Protein AF-A0A0F2C3G7-F1 (afdb_monomer_lite)

Radius of gyration: 29.21 Å; chains: 1; bounding box: 50×36×84 Å

Structure (mmCIF, N/CA/C/O backbone):
data_AF-A0A0F2C3G7-F1
#
_entry.id   AF-A0A0F2C3G7-F1
#
loop_
_atom_site.group_PDB
_atom_site.id
_atom_site.type_symbol
_atom_site.label_atom_id
_atom_site.label_alt_id
_atom_site.label_comp_id
_atom_site.label_asym_id
_atom_site.label_entity_id
_atom_site.label_seq_id
_atom_site.pdbx_PDB_ins_code
_atom_site.Cartn_x
_atom_site.Cartn_y
_atom_site.Cartn_z
_atom_site.occupancy
_atom_site.B_iso_or_equiv
_atom_site.auth_seq_id
_atom_site.auth_comp_id
_atom_site.auth_asym_id
_atom_site.auth_atom_id
_atom_site.pdbx_PDB_model_num
ATOM 1 N N . MET A 1 1 ? 4.994 13.865 -27.270 1.00 36.81 1 MET A N 1
ATOM 2 C CA . MET A 1 1 ? 4.198 12.696 -26.840 1.00 36.81 1 MET A CA 1
ATOM 3 C C . MET A 1 1 ? 4.275 12.677 -25.331 1.00 36.81 1 MET A C 1
ATOM 5 O O . MET A 1 1 ? 5.387 12.714 -24.827 1.00 36.81 1 MET A O 1
ATOM 9 N N . SER A 1 2 ? 3.140 12.763 -24.636 1.00 41.28 2 SER A N 1
ATOM 10 C CA . SER A 1 2 ? 3.091 12.701 -23.172 1.00 41.28 2 SER A CA 1
ATOM 11 C C . SER A 1 2 ? 3.726 11.391 -22.719 1.00 41.28 2 SER A C 1
ATOM 13 O O . SER A 1 2 ? 3.267 10.313 -23.096 1.00 41.28 2 SER A O 1
ATOM 15 N N . GLU A 1 3 ? 4.838 11.520 -22.014 1.00 51.31 3 GLU A N 1
ATOM 16 C CA . GLU A 1 3 ? 5.702 10.434 -21.590 1.00 51.31 3 GLU A CA 1
ATOM 17 C C . GLU A 1 3 ? 4.932 9.564 -20.589 1.00 51.31 3 GLU A C 1
ATOM 19 O O . GLU A 1 3 ? 4.596 10.014 -19.499 1.00 51.31 3 GLU A O 1
ATOM 24 N N . TRP A 1 4 ? 4.614 8.324 -20.965 1.00 52.38 4 TRP A N 1
ATOM 25 C CA . TRP A 1 4 ? 4.079 7.304 -20.054 1.00 52.38 4 TRP A CA 1
ATOM 26 C C . TRP A 1 4 ? 5.196 6.772 -19.142 1.00 52.38 4 TRP A C 1
ATOM 28 O O . TRP A 1 4 ? 5.370 5.567 -18.998 1.00 52.38 4 TRP A O 1
ATOM 38 N N . ARG A 1 5 ? 6.007 7.667 -18.569 1.00 68.38 5 ARG A N 1
ATOM 39 C CA . ARG A 1 5 ? 7.064 7.282 -17.638 1.00 68.38 5 ARG A CA 1
ATOM 40 C C . ARG A 1 5 ? 6.479 7.162 -16.246 1.00 68.38 5 ARG A C 1
ATOM 42 O O . ARG A 1 5 ? 5.906 8.113 -15.719 1.00 68.38 5 ARG A O 1
ATOM 49 N N . VAL A 1 6 ? 6.651 5.988 -15.656 1.00 76.00 6 VAL A N 1
ATOM 50 C CA . VAL A 1 6 ? 6.479 5.816 -14.218 1.00 76.00 6 VAL A CA 1
ATOM 51 C C . VAL A 1 6 ? 7.685 6.452 -13.532 1.00 76.00 6 VAL A C 1
ATOM 53 O O . VAL A 1 6 ? 8.821 6.136 -13.873 1.00 76.00 6 VAL A O 1
ATOM 56 N N . ASP A 1 7 ? 7.428 7.361 -12.594 1.00 83.81 7 ASP A N 1
ATOM 57 C CA . ASP A 1 7 ? 8.439 7.940 -11.709 1.00 83.81 7 ASP A CA 1
ATOM 58 C C . ASP A 1 7 ? 8.540 7.079 -10.433 1.00 83.81 7 ASP A C 1
ATOM 60 O O . ASP A 1 7 ? 7.659 7.170 -9.570 1.00 83.81 7 ASP A O 1
ATOM 64 N N . PRO A 1 8 ? 9.556 6.201 -10.309 1.00 80.69 8 PRO A N 1
ATOM 65 C CA . PRO A 1 8 ? 9.688 5.317 -9.154 1.00 80.69 8 PRO A CA 1
ATOM 66 C C . PRO A 1 8 ? 9.891 6.077 -7.844 1.00 80.69 8 PRO A C 1
ATOM 68 O O . PRO A 1 8 ? 9.363 5.644 -6.819 1.00 80.69 8 PRO A O 1
ATOM 71 N N . ASP A 1 9 ? 10.600 7.206 -7.872 1.00 80.50 9 ASP A N 1
ATOM 72 C CA . ASP A 1 9 ? 10.868 8.006 -6.677 1.00 80.50 9 ASP A CA 1
ATOM 73 C C . ASP A 1 9 ? 9.584 8.705 -6.213 1.00 80.50 9 ASP A C 1
ATOM 75 O O . ASP A 1 9 ? 9.260 8.703 -5.022 1.00 80.50 9 ASP A O 1
ATOM 79 N N . GLY A 1 10 ? 8.790 9.213 -7.160 1.00 81.44 10 GLY A N 1
ATOM 80 C CA . GLY A 1 10 ? 7.452 9.740 -6.895 1.00 81.44 10 GLY A CA 1
ATOM 81 C C . GLY A 1 10 ? 6.506 8.692 -6.297 1.00 81.44 10 GLY A C 1
ATOM 82 O O . GLY A 1 10 ? 5.818 8.971 -5.313 1.00 81.44 10 GLY A O 1
ATOM 83 N N . VAL A 1 11 ? 6.501 7.464 -6.834 1.00 85.19 11 VAL A N 1
ATOM 84 C CA . VAL A 1 11 ? 5.707 6.351 -6.279 1.00 85.19 11 VAL A CA 1
ATOM 85 C C . VAL A 1 11 ? 6.177 5.994 -4.868 1.00 85.19 11 VAL A C 1
ATOM 87 O O . VAL A 1 11 ? 5.343 5.857 -3.975 1.00 85.19 11 VAL A O 1
ATOM 90 N N . ALA A 1 12 ? 7.488 5.885 -4.639 1.00 83.44 12 ALA A N 1
ATOM 91 C CA . ALA A 1 12 ? 8.039 5.595 -3.318 1.00 83.44 12 ALA A CA 1
ATOM 92 C C . ALA A 1 12 ? 7.664 6.675 -2.290 1.00 83.44 12 ALA A C 1
ATOM 94 O O . ALA A 1 12 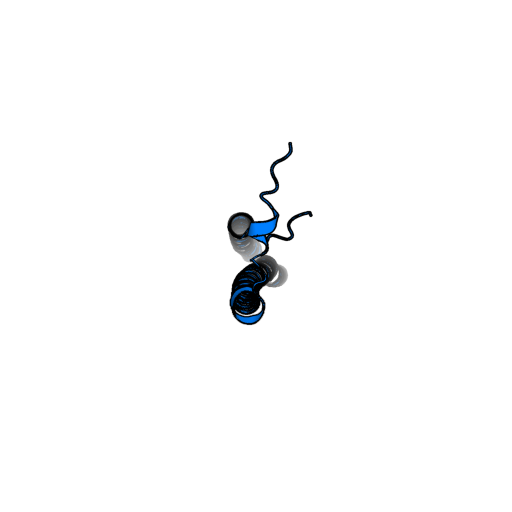? 7.267 6.341 -1.175 1.00 83.44 12 ALA A O 1
ATOM 95 N N . GLY A 1 13 ? 7.710 7.954 -2.675 1.00 82.19 13 GLY A N 1
ATOM 96 C CA . GLY A 1 13 ? 7.291 9.065 -1.819 1.00 82.19 13 GLY A CA 1
ATOM 97 C C . GLY A 1 13 ? 5.807 9.011 -1.442 1.00 82.19 13 GLY A C 1
ATOM 98 O O . GLY A 1 13 ? 5.457 9.232 -0.284 1.00 82.19 13 GLY A O 1
ATOM 99 N N . VAL A 1 14 ? 4.929 8.662 -2.389 1.00 84.06 14 VAL A N 1
ATOM 100 C CA . VAL A 1 14 ? 3.496 8.472 -2.106 1.00 84.06 14 VAL A CA 1
ATOM 101 C C . VAL A 1 14 ? 3.265 7.284 -1.170 1.00 84.06 14 VAL A C 1
ATOM 103 O O . VAL A 1 14 ? 2.477 7.404 -0.234 1.00 84.06 14 VAL A O 1
ATOM 106 N N . LEU A 1 15 ? 3.950 6.156 -1.390 1.00 87.69 15 LEU A N 1
ATOM 107 C CA . LEU A 1 15 ? 3.835 4.980 -0.520 1.00 87.69 15 LEU A CA 1
ATOM 108 C C . LEU A 1 15 ? 4.331 5.274 0.903 1.00 87.69 15 LEU A C 1
ATOM 110 O O . LEU A 1 15 ? 3.647 4.917 1.856 1.00 87.69 15 LEU A O 1
ATOM 114 N N . ALA A 1 16 ? 5.438 6.004 1.051 1.00 82.88 16 ALA A N 1
ATOM 115 C CA . ALA A 1 16 ? 5.931 6.439 2.358 1.00 82.88 16 ALA A CA 1
ATOM 116 C C . ALA A 1 16 ? 4.920 7.342 3.090 1.00 82.88 16 ALA A C 1
ATOM 118 O O . ALA A 1 16 ? 4.674 7.159 4.277 1.00 82.88 16 ALA A O 1
ATOM 119 N N . GLY A 1 17 ? 4.262 8.265 2.378 1.00 81.25 17 GLY A N 1
ATOM 120 C CA . GLY A 1 17 ? 3.202 9.088 2.971 1.00 81.25 17 GLY A CA 1
ATOM 121 C C . GLY A 1 17 ? 1.963 8.287 3.398 1.00 81.25 17 GLY A C 1
ATOM 122 O O . GLY A 1 17 ? 1.273 8.668 4.342 1.00 81.25 17 GLY A O 1
ATOM 123 N N . ILE A 1 18 ? 1.672 7.169 2.726 1.00 83.12 18 ILE A N 1
ATOM 124 C CA . ILE A 1 18 ? 0.615 6.236 3.143 1.00 83.12 18 ILE A CA 1
ATOM 125 C C . ILE A 1 18 ? 1.037 5.467 4.402 1.00 83.12 18 ILE A C 1
ATOM 127 O O . ILE A 1 18 ? 0.207 5.287 5.293 1.00 83.12 18 ILE A O 1
ATOM 131 N N . ASP A 1 19 ? 2.302 5.054 4.502 1.00 82.62 19 ASP A N 1
ATOM 132 C CA . ASP A 1 19 ? 2.836 4.409 5.708 1.00 82.62 19 ASP A CA 1
ATOM 133 C C . ASP A 1 19 ? 2.790 5.355 6.921 1.00 82.62 19 ASP A C 1
ATOM 135 O O . ASP A 1 19 ? 2.385 4.933 8.006 1.00 82.62 19 ASP A O 1
ATOM 139 N N . ASP A 1 20 ? 3.087 6.646 6.734 1.00 83.19 20 ASP A N 1
ATOM 140 C CA . ASP A 1 20 ? 2.954 7.664 7.787 1.00 83.19 20 ASP A CA 1
ATOM 141 C C . ASP A 1 20 ? 1.503 7.789 8.290 1.00 83.19 20 ASP A C 1
ATOM 143 O O . ASP A 1 20 ? 1.268 7.849 9.498 1.00 83.19 20 ASP A O 1
ATOM 147 N N . LEU A 1 21 ? 0.505 7.754 7.394 1.00 79.19 21 LEU A N 1
ATOM 148 C CA . LEU A 1 21 ? -0.917 7.694 7.782 1.00 79.19 21 LEU A CA 1
ATOM 149 C C . LEU A 1 21 ? -1.265 6.393 8.526 1.00 79.19 21 LEU A C 1
ATOM 151 O O . LEU A 1 21 ? -2.221 6.351 9.303 1.00 79.19 21 LEU A O 1
ATOM 155 N N . GLY A 1 22 ? -0.494 5.329 8.313 1.00 80.94 22 GLY A N 1
ATOM 156 C CA . GLY A 1 22 ? -0.597 4.084 9.063 1.00 80.94 22 GLY A CA 1
ATOM 157 C C . GLY A 1 22 ? -0.339 4.259 10.561 1.00 80.94 22 GLY A C 1
ATOM 158 O O . GLY A 1 22 ? -1.020 3.627 11.372 1.00 80.94 22 GLY A O 1
ATOM 159 N N . LEU A 1 23 ? 0.555 5.177 10.942 1.00 82.25 23 LEU A N 1
ATOM 160 C CA . LEU A 1 23 ? 0.831 5.497 12.348 1.00 82.25 23 LEU A CA 1
ATOM 161 C C . LEU A 1 23 ? -0.404 6.075 13.054 1.00 82.25 23 LEU A C 1
ATOM 163 O O . LEU A 1 23 ? -0.646 5.783 14.228 1.00 82.25 23 LEU A O 1
ATOM 167 N N . ASP A 1 24 ? -1.234 6.839 12.339 1.00 83.88 24 ASP A N 1
ATOM 168 C CA . ASP A 1 24 ? -2.501 7.338 12.880 1.00 83.88 24 ASP A CA 1
ATOM 169 C C . ASP A 1 24 ? -3.495 6.193 13.125 1.00 83.88 24 ASP A C 1
ATOM 171 O O . ASP A 1 24 ? -4.208 6.195 14.131 1.00 83.88 24 ASP A O 1
ATOM 175 N N . PHE A 1 25 ? -3.524 5.171 12.261 1.00 82.00 25 PHE A N 1
ATOM 176 C CA . PHE A 1 25 ? -4.350 3.979 12.483 1.00 82.00 25 PHE A CA 1
ATOM 177 C C . PHE A 1 25 ? -3.870 3.144 13.672 1.00 82.00 25 PHE A C 1
ATOM 179 O O . PHE A 1 25 ? -4.707 2.648 14.431 1.00 82.00 25 PHE A O 1
ATOM 186 N N . GLU A 1 26 ? -2.557 3.001 13.861 1.00 83.56 26 GLU A N 1
ATOM 187 C CA . GLU A 1 26 ? -1.985 2.340 15.041 1.00 83.56 26 GLU A CA 1
ATOM 188 C C . GLU A 1 26 ? -2.338 3.092 16.325 1.00 83.56 26 GLU A C 1
ATOM 190 O O . GLU A 1 26 ? -2.779 2.488 17.306 1.00 83.56 26 GLU A O 1
ATOM 195 N N . LYS A 1 27 ? -2.241 4.424 16.300 1.00 86.56 27 LYS A N 1
ATOM 196 C CA . LYS A 1 27 ? -2.670 5.270 17.413 1.00 86.56 27 LYS A CA 1
ATOM 197 C C . LYS A 1 27 ? -4.155 5.083 17.724 1.00 86.56 27 LYS A C 1
ATOM 199 O O . LYS A 1 27 ? -4.506 4.823 18.872 1.00 86.56 27 LYS A O 1
ATOM 204 N N . VAL A 1 28 ? -5.025 5.156 16.715 1.00 85.50 28 VAL A N 1
ATOM 205 C CA . VAL A 1 28 ? -6.472 4.926 16.884 1.00 85.50 28 VAL A CA 1
ATOM 206 C C . VAL A 1 28 ? -6.749 3.524 17.430 1.00 85.50 28 VAL A C 1
ATOM 208 O O . VAL A 1 28 ? -7.649 3.347 18.249 1.00 85.50 28 VAL A O 1
ATOM 211 N N . HIS A 1 29 ? -5.982 2.517 17.008 1.00 84.69 29 HIS A N 1
ATOM 212 C CA . HIS A 1 29 ? -6.097 1.165 17.545 1.00 84.69 29 HIS A CA 1
ATOM 213 C C . HIS A 1 29 ? -5.765 1.122 19.044 1.00 84.69 29 HIS A C 1
ATOM 215 O O . HIS A 1 29 ? -6.552 0.576 19.818 1.00 84.69 29 HIS A O 1
ATOM 221 N N . SER A 1 30 ? -4.676 1.772 19.462 1.00 86.06 30 SER A N 1
ATOM 222 C CA . SER A 1 30 ? -4.310 1.902 20.878 1.00 86.06 30 SER A CA 1
ATOM 223 C C . SER A 1 30 ? -5.379 2.643 21.689 1.00 86.06 30 SER A C 1
ATOM 225 O O . SER A 1 30 ? -5.742 2.203 22.776 1.00 86.06 30 SER A O 1
ATOM 227 N N . GLU A 1 31 ? -5.939 3.732 21.159 1.00 87.88 31 GLU A N 1
ATOM 228 C CA . GLU A 1 31 ? -6.999 4.496 21.835 1.00 87.88 31 GLU A CA 1
ATOM 229 C C . GLU A 1 31 ? -8.285 3.668 22.020 1.00 87.88 31 GLU A C 1
ATOM 231 O O . GLU A 1 31 ? -8.967 3.775 23.044 1.00 87.88 31 GLU A O 1
ATOM 236 N N . ILE A 1 32 ? -8.613 2.800 21.055 1.00 84.94 32 ILE A N 1
ATOM 237 C CA . ILE A 1 32 ? -9.720 1.838 21.171 1.00 84.94 32 ILE A CA 1
ATOM 238 C C . ILE A 1 32 ? -9.435 0.818 22.283 1.00 84.94 32 ILE A C 1
ATOM 240 O O . ILE A 1 32 ? -10.347 0.463 23.035 1.00 84.94 32 ILE A O 1
ATOM 244 N N . ASP A 1 33 ? -8.192 0.361 22.425 1.00 84.69 33 ASP A N 1
ATOM 245 C CA . ASP A 1 33 ? -7.796 -0.574 23.482 1.00 84.69 33 ASP A CA 1
ATOM 246 C C . ASP A 1 33 ? -7.861 0.038 24.883 1.00 84.69 33 ASP A C 1
ATOM 248 O O . ASP A 1 33 ? -8.355 -0.609 25.820 1.00 84.69 33 ASP A O 1
ATOM 252 N N . ASP A 1 34 ? -7.455 1.296 25.017 1.00 86.75 34 ASP A N 1
ATOM 253 C CA . ASP A 1 34 ? -7.576 2.052 26.263 1.00 86.75 34 ASP A CA 1
ATOM 254 C C . ASP A 1 34 ? -9.050 2.252 26.643 1.00 86.75 34 ASP A C 1
ATOM 256 O O . ASP A 1 34 ? -9.454 1.992 27.784 1.00 86.75 34 ASP A O 1
ATOM 260 N N . ALA A 1 35 ? -9.889 2.632 25.673 1.00 82.62 35 ALA A N 1
ATOM 261 C CA . ALA A 1 35 ? -11.327 2.783 25.880 1.00 82.62 35 ALA A CA 1
ATOM 262 C C . ALA A 1 35 ? -11.991 1.461 26.304 1.00 82.62 35 ALA A C 1
ATOM 264 O O . ALA A 1 35 ? -12.855 1.464 27.187 1.00 82.62 35 ALA A O 1
ATOM 265 N N . ALA A 1 36 ? -11.574 0.328 25.723 1.00 82.25 36 ALA A N 1
ATOM 266 C CA . ALA A 1 36 ? -12.089 -0.993 26.088 1.00 82.25 36 ALA A CA 1
ATOM 267 C C . ALA A 1 36 ? -11.837 -1.296 27.567 1.00 82.25 36 ALA A C 1
ATOM 269 O O . ALA A 1 36 ? -12.772 -1.667 28.284 1.00 82.25 36 ALA A O 1
ATOM 270 N N . SER A 1 37 ? -10.596 -1.078 28.007 1.00 81.94 37 SER A N 1
ATOM 271 C CA . SER A 1 37 ? -10.139 -1.333 29.375 1.00 81.94 37 SER A CA 1
ATOM 272 C C . SER A 1 37 ? -10.863 -0.439 30.387 1.00 81.94 37 SER A C 1
ATOM 274 O O . SER A 1 37 ? -11.331 -0.912 31.427 1.00 81.94 37 SER A O 1
ATOM 276 N N . ALA A 1 38 ? -11.032 0.846 30.057 1.00 83.19 38 ALA A N 1
ATOM 277 C CA . ALA A 1 38 ? -11.778 1.788 30.886 1.00 83.19 38 ALA A CA 1
ATOM 278 C C . ALA A 1 38 ? -13.249 1.369 31.052 1.00 83.19 38 ALA A C 1
ATOM 280 O O . ALA A 1 38 ? -13.748 1.313 32.179 1.00 83.19 38 ALA A O 1
ATOM 281 N N . GLY A 1 39 ? -13.935 1.023 29.958 1.00 79.69 39 GLY A N 1
ATOM 282 C CA . GLY A 1 39 ? -15.341 0.612 30.001 1.00 79.69 39 GLY A CA 1
ATOM 283 C C . GLY A 1 39 ? -15.570 -0.683 30.784 1.00 79.69 39 GLY A C 1
ATOM 284 O O . GLY A 1 39 ? -16.518 -0.771 31.565 1.00 79.69 39 GLY A O 1
ATOM 285 N N . GLU A 1 40 ? -14.677 -1.666 30.646 1.00 78.69 40 GLU A N 1
ATOM 286 C CA . GLU A 1 40 ? -14.767 -2.925 31.393 1.00 78.69 40 GLU A CA 1
ATOM 287 C C . GLU A 1 40 ? -14.624 -2.700 32.905 1.00 78.69 40 GLU A C 1
ATOM 289 O O . GLU A 1 40 ? -15.417 -3.238 33.685 1.00 78.69 40 GLU A O 1
ATOM 294 N N . SER A 1 41 ? -13.692 -1.832 33.318 1.00 77.06 41 SER A N 1
ATOM 295 C CA . SER A 1 41 ? -13.502 -1.486 34.731 1.00 77.06 41 SER A CA 1
ATOM 296 C C . SER A 1 41 ? -14.775 -0.908 35.365 1.00 77.06 41 SER A C 1
ATOM 298 O O . SER A 1 41 ? -15.201 -1.372 36.424 1.00 77.06 41 SER A O 1
ATOM 300 N N . VAL A 1 42 ? -15.451 0.017 34.676 1.00 79.19 42 VAL A N 1
ATOM 301 C CA . VAL A 1 42 ? -16.673 0.680 35.162 1.00 79.19 42 VAL A CA 1
ATOM 302 C C . VAL A 1 42 ? -17.835 -0.309 35.260 1.00 79.19 42 VAL A C 1
ATOM 304 O O . VAL A 1 42 ? -18.538 -0.353 36.268 1.00 79.19 42 VAL A O 1
ATOM 307 N N . LEU A 1 43 ? -18.015 -1.153 34.243 1.00 78.06 43 LEU A N 1
ATOM 308 C CA . LEU A 1 43 ? -19.113 -2.124 34.203 1.00 78.06 43 LEU A CA 1
ATOM 309 C C . LEU A 1 43 ? -18.949 -3.250 35.233 1.00 78.06 43 LEU A C 1
ATOM 311 O O . LEU A 1 43 ? -19.951 -3.777 35.727 1.00 78.06 43 LEU A O 1
ATOM 315 N N . SER A 1 44 ? -17.704 -3.605 35.568 1.00 68.62 44 SER A N 1
ATOM 316 C CA . SER A 1 44 ? -17.409 -4.585 36.617 1.00 68.62 44 SER A CA 1
ATOM 317 C C . SER A 1 44 ? -17.771 -4.072 38.016 1.00 68.62 44 SER A C 1
ATOM 319 O O . SER A 1 44 ? -18.309 -4.836 38.819 1.00 68.62 44 SER A O 1
ATOM 321 N N . ILE A 1 45 ? -17.564 -2.775 38.282 1.00 72.06 45 ILE A N 1
ATOM 322 C CA . ILE A 1 45 ? -17.897 -2.125 39.561 1.00 72.06 45 ILE A CA 1
ATOM 323 C C . ILE A 1 45 ? -19.411 -2.143 39.807 1.00 72.06 45 ILE A C 1
ATOM 325 O O . ILE A 1 45 ? -19.852 -2.394 40.927 1.00 72.06 45 ILE A O 1
ATOM 329 N N . ASP A 1 46 ? -20.209 -1.960 38.755 1.00 69.94 46 ASP A N 1
ATOM 330 C CA . ASP A 1 46 ? -21.674 -1.950 38.842 1.00 69.94 46 ASP A CA 1
ATOM 331 C C . ASP A 1 46 ? -22.304 -3.359 38.903 1.00 69.94 46 ASP A C 1
ATOM 333 O O . ASP A 1 46 ? -23.529 -3.490 38.988 1.00 69.94 46 ASP A O 1
ATOM 337 N N . GLY A 1 47 ? -21.500 -4.429 38.825 1.00 69.12 47 GLY A N 1
ATOM 338 C CA . GLY A 1 47 ? -21.968 -5.820 38.890 1.00 69.12 47 GLY A CA 1
ATOM 339 C C . GLY A 1 47 ? -22.819 -6.267 37.691 1.00 69.12 47 GLY A C 1
ATOM 340 O O . GLY A 1 47 ? -23.499 -7.294 37.753 1.00 69.12 47 GLY A O 1
ATOM 341 N N . ARG A 1 48 ? -22.814 -5.511 36.585 1.00 76.44 48 ARG A N 1
ATOM 342 C CA . ARG A 1 48 ? -23.672 -5.758 35.414 1.00 76.44 48 ARG A CA 1
ATOM 343 C C . ARG A 1 48 ? -22.985 -6.675 34.401 1.00 76.44 48 ARG A C 1
ATOM 345 O O . ARG A 1 48 ? -22.550 -6.236 33.337 1.00 76.44 48 ARG A O 1
ATOM 352 N N . THR A 1 49 ? -22.950 -7.971 34.695 1.00 79.69 49 THR A N 1
ATOM 353 C CA . THR A 1 49 ? -22.307 -9.005 33.858 1.00 79.69 49 THR A CA 1
ATOM 354 C C . THR A 1 49 ? -22.798 -9.025 32.408 1.00 79.69 49 THR A C 1
ATOM 356 O O . THR A 1 49 ? -21.985 -9.120 31.496 1.00 79.69 49 THR A O 1
ATOM 359 N N . ALA A 1 50 ? -24.102 -8.872 32.154 1.00 81.06 50 ALA A N 1
ATOM 360 C CA . ALA A 1 50 ? -24.636 -8.866 30.785 1.00 81.06 50 ALA A CA 1
ATOM 361 C C . ALA A 1 50 ? -24.146 -7.666 29.947 1.00 81.06 50 ALA A C 1
ATOM 363 O O . ALA A 1 50 ? -23.838 -7.816 28.766 1.00 81.06 50 ALA A O 1
ATOM 364 N N . LEU A 1 51 ? -24.037 -6.484 30.563 1.00 82.38 51 LEU A N 1
ATOM 365 C CA . LEU A 1 51 ? -23.507 -5.280 29.913 1.00 82.38 51 LEU A CA 1
ATOM 366 C C . LEU A 1 51 ? -21.997 -5.383 29.693 1.00 82.38 51 LEU A C 1
ATOM 368 O O . LEU A 1 51 ? -21.525 -5.026 28.621 1.00 82.38 51 LEU A O 1
ATOM 372 N N . SER A 1 52 ? -21.260 -5.919 30.669 1.00 82.50 52 SER A N 1
ATOM 373 C CA . SER A 1 52 ? -19.828 -6.209 30.530 1.00 82.50 52 SER A CA 1
ATOM 374 C C . SER A 1 52 ? -19.555 -7.178 29.368 1.00 82.50 52 SER A C 1
ATOM 376 O O . SER A 1 52 ? -18.691 -6.905 28.536 1.00 82.50 52 SER A O 1
ATOM 378 N N . HIS A 1 53 ? -20.351 -8.244 29.218 1.00 83.00 53 HIS A N 1
ATOM 379 C CA . HIS A 1 53 ? -20.238 -9.157 28.075 1.00 83.00 53 HIS A CA 1
ATOM 380 C C . HIS A 1 53 ? -20.558 -8.484 26.733 1.00 83.00 53 HIS A C 1
ATOM 382 O O . HIS A 1 53 ? -19.813 -8.669 25.770 1.00 83.00 53 HIS A O 1
ATOM 388 N N . ALA A 1 54 ? -21.631 -7.689 26.658 1.00 85.88 54 ALA A N 1
ATOM 389 C CA . ALA A 1 54 ? -21.974 -6.952 25.441 1.00 85.88 54 ALA A CA 1
ATOM 390 C C . ALA A 1 54 ? -20.880 -5.938 25.057 1.00 85.88 54 ALA A C 1
ATOM 392 O O . ALA A 1 54 ? -20.534 -5.823 23.882 1.00 85.88 54 ALA A O 1
ATOM 393 N N . TRP A 1 55 ? -20.296 -5.257 26.047 1.00 85.94 55 TRP A N 1
ATOM 394 C CA . TRP A 1 55 ? -19.165 -4.347 25.867 1.00 85.94 55 TRP A CA 1
ATOM 395 C C . TRP A 1 55 ? -17.927 -5.069 25.331 1.00 85.94 55 TRP A C 1
ATOM 397 O O . TRP A 1 55 ? -17.359 -4.652 24.324 1.00 85.94 55 TRP A O 1
ATOM 407 N N . SER A 1 56 ? -17.551 -6.190 25.951 1.00 84.12 56 SER A N 1
ATOM 408 C CA . SER A 1 56 ? -16.414 -7.005 25.514 1.00 84.12 56 SER A CA 1
ATOM 409 C C . SER A 1 56 ? -16.584 -7.495 24.070 1.00 84.12 56 SER A C 1
ATOM 411 O O . SER A 1 56 ? -15.668 -7.356 23.259 1.00 84.12 56 SER A O 1
ATOM 413 N N . SER A 1 57 ? -17.783 -7.971 23.708 1.00 86.69 57 SER A N 1
ATOM 414 C CA . SER A 1 57 ? -18.096 -8.388 22.334 1.00 86.69 57 SER A CA 1
ATOM 415 C C . SER A 1 57 ? -17.987 -7.227 21.344 1.00 86.69 57 SER A C 1
ATOM 417 O O . SER A 1 57 ? -17.346 -7.366 20.306 1.00 86.69 57 SER A O 1
ATOM 419 N N . PHE A 1 58 ? -18.562 -6.068 21.678 1.00 86.25 58 PHE A N 1
ATOM 420 C CA . PHE A 1 58 ? -18.484 -4.872 20.840 1.00 86.25 58 PHE A CA 1
ATOM 421 C C . PHE A 1 58 ? -17.033 -4.425 20.606 1.00 86.25 58 PHE A C 1
ATOM 423 O O . PHE A 1 58 ? -16.649 -4.129 19.472 1.00 86.25 58 PHE A O 1
ATOM 430 N N . MET A 1 59 ? -16.205 -4.411 21.655 1.00 86.69 59 MET A N 1
ATOM 431 C CA . MET A 1 59 ? -14.800 -4.013 21.534 1.00 86.69 59 MET A CA 1
ATOM 432 C C . MET A 1 59 ? -13.968 -5.052 20.779 1.00 86.69 59 MET A C 1
ATOM 434 O O . MET A 1 59 ? -13.094 -4.665 20.004 1.00 86.69 59 MET A O 1
ATOM 438 N N . SER A 1 60 ? -14.260 -6.348 20.930 1.00 83.50 60 SER A N 1
ATOM 439 C CA . SER A 1 60 ? -13.620 -7.410 20.142 1.00 83.50 60 SER A CA 1
ATOM 440 C C . SER A 1 60 ? -13.827 -7.195 18.640 1.00 83.50 60 SER A C 1
ATOM 442 O O . SER A 1 60 ? -12.858 -7.217 17.880 1.00 83.50 60 SER A O 1
ATOM 444 N N . ASP A 1 61 ? -15.051 -6.862 18.222 1.00 81.44 61 ASP A N 1
ATOM 445 C CA . ASP A 1 61 ? -15.348 -6.550 16.822 1.00 81.44 61 ASP A CA 1
ATOM 446 C C . ASP A 1 61 ? -14.659 -5.258 16.365 1.00 81.44 61 ASP A C 1
ATOM 448 O O 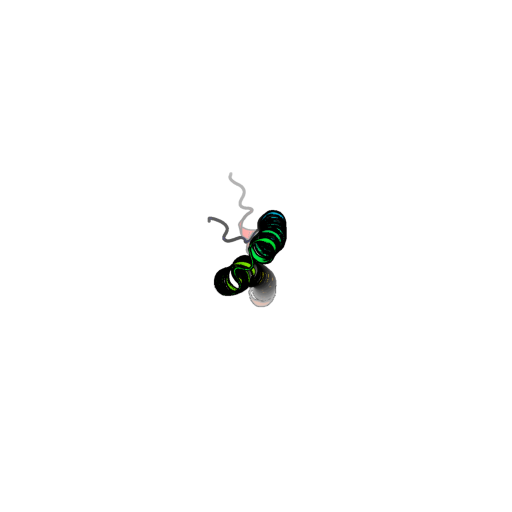. ASP A 1 61 ? -14.097 -5.188 15.265 1.00 81.44 61 ASP A O 1
ATOM 452 N N . ARG A 1 62 ? -14.668 -4.216 17.207 1.00 82.38 62 ARG A N 1
ATOM 453 C CA . ARG A 1 62 ? -14.129 -2.905 16.826 1.00 82.38 62 ARG A CA 1
ATOM 454 C C . ARG A 1 62 ? -12.607 -2.901 16.700 1.00 82.38 62 ARG A C 1
ATOM 456 O O . ARG A 1 62 ? -12.097 -2.232 15.799 1.00 82.38 62 ARG A O 1
ATOM 463 N N . ARG A 1 63 ? -11.906 -3.695 17.514 1.00 79.75 63 ARG A N 1
ATOM 464 C CA . ARG A 1 63 ? -10.448 -3.912 17.443 1.00 79.75 63 ARG A CA 1
ATOM 465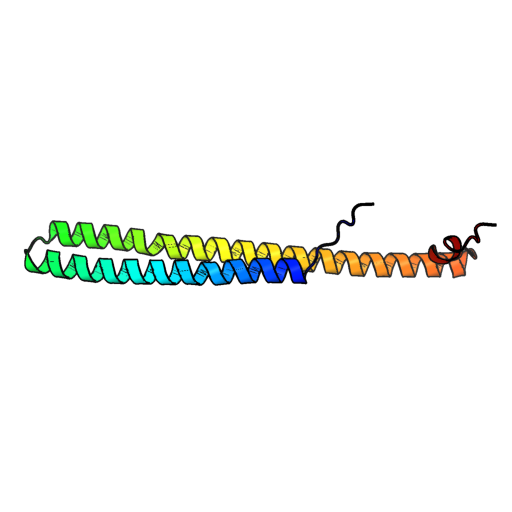 C C . ARG A 1 63 ? -9.993 -4.485 16.102 1.00 79.75 63 ARG A C 1
ATOM 467 O O . ARG A 1 63 ? -8.904 -4.162 15.640 1.00 79.75 63 ARG A O 1
ATOM 474 N N . LEU A 1 64 ? -10.829 -5.286 15.440 1.00 79.25 64 LEU A N 1
ATOM 475 C CA . LEU A 1 64 ? -10.482 -5.908 14.158 1.00 79.25 64 LEU A CA 1
ATOM 476 C C . LEU A 1 64 ? -10.496 -4.926 12.980 1.00 79.25 64 LEU A C 1
ATOM 478 O O . LEU A 1 64 ? -9.870 -5.195 11.954 1.00 79.25 64 LEU A O 1
ATOM 482 N N . VAL A 1 65 ? -11.231 -3.816 13.081 1.00 81.88 65 VAL A N 1
ATOM 483 C CA . VAL A 1 65 ? -11.443 -2.910 11.942 1.00 81.88 65 VAL A CA 1
ATOM 484 C C . VAL A 1 65 ? -10.157 -2.177 11.534 1.00 81.88 65 VAL A C 1
ATOM 486 O O . VAL A 1 65 ? -9.813 -2.278 10.355 1.00 81.88 65 VAL A O 1
ATOM 489 N N . PRO A 1 66 ? -9.408 -1.509 12.440 1.00 81.12 66 PRO A N 1
ATOM 490 C CA . PRO A 1 66 ? -8.144 -0.863 12.077 1.00 81.12 66 PRO A CA 1
ATOM 491 C C . PRO A 1 66 ? -7.141 -1.842 11.454 1.00 81.12 66 PRO A C 1
ATOM 493 O O . PRO A 1 66 ? -6.595 -1.564 10.391 1.00 81.12 66 PRO A O 1
ATOM 496 N N . GLY A 1 67 ? -6.984 -3.035 12.041 1.00 78.44 67 GLY A N 1
ATOM 497 C CA . GLY A 1 67 ? -6.068 -4.055 11.524 1.00 78.44 67 GLY A CA 1
ATOM 498 C C . GLY A 1 67 ? -6.415 -4.529 10.108 1.00 78.44 67 GLY A C 1
ATOM 499 O 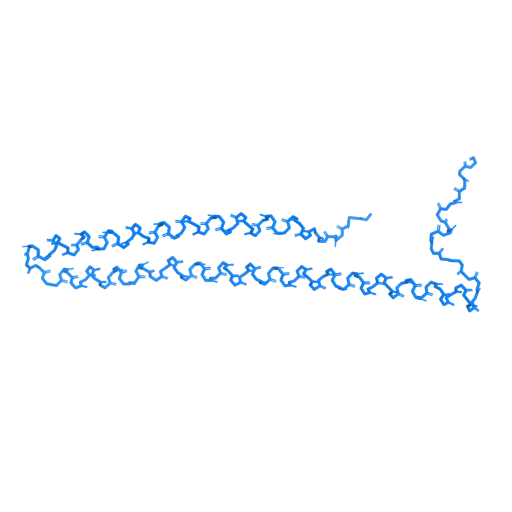O . GLY A 1 67 ? -5.530 -4.656 9.264 1.00 78.44 67 GLY A O 1
ATOM 500 N N . LYS A 1 68 ? -7.704 -4.739 9.801 1.00 82.19 68 LYS A N 1
ATOM 501 C CA . LYS A 1 68 ? -8.147 -5.110 8.442 1.00 82.19 68 LYS A CA 1
ATOM 502 C C . LYS A 1 68 ? -7.894 -4.002 7.420 1.00 82.19 68 LYS A C 1
ATOM 504 O O . LYS A 1 68 ? -7.517 -4.304 6.289 1.00 82.19 68 LYS A O 1
ATOM 509 N N . VAL A 1 69 ? -8.109 -2.745 7.808 1.00 82.38 69 VAL A N 1
ATOM 510 C CA . VAL A 1 69 ? -7.841 -1.584 6.947 1.00 82.38 69 VAL A CA 1
ATOM 511 C C . VAL A 1 69 ? -6.345 -1.485 6.653 1.00 82.38 69 VAL A C 1
ATOM 513 O O . VAL A 1 69 ? -5.968 -1.422 5.486 1.00 82.38 69 VAL A O 1
ATOM 516 N N . MET A 1 70 ? -5.501 -1.588 7.682 1.00 81.75 70 MET A N 1
ATOM 517 C CA . MET A 1 70 ? -4.042 -1.564 7.535 1.00 81.75 70 MET A CA 1
ATOM 518 C C . MET A 1 70 ? -3.523 -2.694 6.645 1.00 81.75 70 MET A C 1
ATOM 520 O O . MET A 1 70 ? -2.717 -2.458 5.746 1.00 81.75 70 MET A O 1
ATOM 524 N N . TYR A 1 71 ? -4.039 -3.912 6.823 1.00 83.75 71 TYR A N 1
ATOM 525 C CA . TYR A 1 71 ? -3.681 -5.041 5.968 1.00 83.75 71 TYR A CA 1
ATOM 526 C C . TYR A 1 71 ? -4.025 -4.787 4.491 1.00 83.75 71 TYR A C 1
ATOM 528 O O . TYR A 1 71 ? -3.197 -5.026 3.612 1.00 83.75 71 TYR A O 1
ATOM 536 N N . ALA A 1 72 ? -5.229 -4.278 4.209 1.00 82.94 72 ALA A N 1
ATOM 537 C CA . ALA A 1 72 ? -5.664 -3.998 2.843 1.00 82.94 72 ALA A CA 1
ATOM 538 C C . ALA A 1 72 ? -4.825 -2.892 2.178 1.00 82.94 72 ALA A C 1
ATOM 540 O O . ALA A 1 72 ? -4.462 -3.024 1.008 1.00 82.94 72 ALA A O 1
ATOM 541 N N . ILE A 1 73 ? -4.487 -1.837 2.926 1.00 84.06 73 ILE A N 1
ATOM 542 C CA . ILE A 1 73 ? -3.622 -0.748 2.453 1.00 84.06 73 ILE A CA 1
ATOM 543 C C . ILE A 1 73 ? -2.222 -1.280 2.136 1.00 84.06 73 ILE A C 1
ATOM 545 O O . ILE A 1 73 ? -1.721 -1.047 1.037 1.00 84.06 73 ILE A O 1
ATOM 549 N N . SER A 1 74 ? -1.624 -2.057 3.043 1.00 82.56 74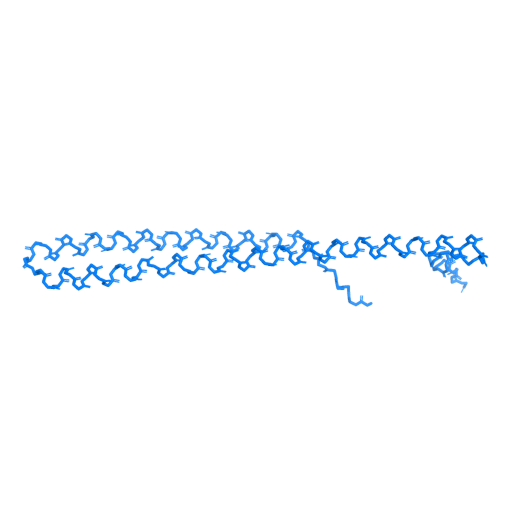 SER A N 1
ATOM 550 C CA . SER A 1 74 ? -0.291 -2.634 2.841 1.00 82.56 74 SER A CA 1
ATOM 551 C C . SER A 1 74 ? -0.243 -3.566 1.622 1.00 82.56 74 SER A C 1
ATOM 553 O O . SER A 1 74 ? 0.668 -3.474 0.799 1.00 82.56 74 SER A O 1
ATOM 555 N N . ALA A 1 75 ? -1.261 -4.412 1.436 1.00 82.00 75 ALA A N 1
ATOM 556 C CA . ALA A 1 75 ? -1.356 -5.282 0.264 1.00 82.00 75 ALA A CA 1
ATOM 557 C C . ALA A 1 75 ? -1.472 -4.484 -1.050 1.00 82.00 75 ALA A C 1
ATOM 559 O O . ALA A 1 75 ? -0.828 -4.823 -2.045 1.00 82.00 75 ALA A O 1
ATOM 560 N N . ALA A 1 76 ? -2.259 -3.404 -1.058 1.00 81.75 76 ALA A N 1
ATOM 561 C CA . ALA A 1 76 ? -2.377 -2.525 -2.219 1.00 81.75 76 ALA A CA 1
ATOM 562 C C . ALA A 1 76 ? -1.059 -1.790 -2.520 1.00 81.75 76 ALA A C 1
ATOM 564 O O . ALA A 1 76 ? -0.643 -1.744 -3.678 1.00 81.75 76 ALA A O 1
ATOM 565 N N . ALA A 1 77 ? -0.374 -1.282 -1.491 1.00 82.81 77 ALA A N 1
ATOM 566 C CA . ALA A 1 77 ? 0.933 -0.636 -1.607 1.00 82.81 77 ALA A CA 1
ATOM 567 C C . ALA A 1 77 ? 1.981 -1.572 -2.231 1.00 82.81 77 ALA A C 1
ATOM 569 O O . ALA A 1 77 ? 2.676 -1.189 -3.175 1.00 82.81 77 ALA A O 1
ATOM 570 N N . GLN A 1 78 ? 2.032 -2.830 -1.780 1.00 83.56 78 GLN A N 1
ATOM 571 C CA . GLN A 1 78 ? 2.892 -3.858 -2.376 1.00 83.56 78 GLN A CA 1
ATOM 572 C C . GLN A 1 78 ? 2.550 -4.111 -3.850 1.00 83.56 78 GLN A C 1
ATOM 574 O O . GLN A 1 78 ? 3.454 -4.208 -4.681 1.00 83.56 78 GLN A O 1
ATOM 579 N N . GLY A 1 79 ? 1.259 -4.178 -4.191 1.00 82.38 79 GLY A N 1
ATOM 580 C CA . GLY A 1 79 ? 0.804 -4.342 -5.574 1.00 82.38 79 GLY A CA 1
ATOM 581 C C . GLY A 1 79 ? 1.239 -3.191 -6.486 1.00 82.38 79 GLY A C 1
ATOM 582 O O . GLY A 1 79 ? 1.723 -3.435 -7.592 1.00 82.38 79 GLY A O 1
ATOM 583 N N . VAL A 1 80 ? 1.130 -1.947 -6.010 1.00 85.31 80 VAL A N 1
ATOM 584 C CA . VAL A 1 80 ? 1.593 -0.753 -6.737 1.00 85.31 80 VAL A CA 1
ATOM 585 C C . VAL A 1 80 ? 3.110 -0.781 -6.924 1.00 85.31 80 VAL A C 1
ATOM 587 O O . VAL A 1 80 ? 3.587 -0.597 -8.043 1.00 85.31 80 VAL A O 1
ATOM 590 N N . GLY A 1 81 ? 3.872 -1.071 -5.865 1.00 83.75 81 GLY A N 1
ATOM 591 C CA . GLY A 1 81 ? 5.330 -1.182 -5.948 1.00 83.75 81 GLY A CA 1
ATOM 592 C C . GLY A 1 81 ? 5.780 -2.249 -6.951 1.00 83.75 81 GLY A C 1
ATOM 593 O O . GLY A 1 81 ? 6.632 -1.985 -7.800 1.00 83.75 81 GLY A O 1
ATOM 594 N N . ALA A 1 82 ? 5.159 -3.432 -6.920 1.00 82.44 82 ALA A N 1
ATOM 595 C CA . ALA A 1 82 ? 5.460 -4.515 -7.854 1.00 82.44 82 ALA A CA 1
ATOM 596 C C . ALA A 1 82 ? 5.146 -4.140 -9.314 1.00 82.44 82 ALA A C 1
ATOM 598 O O . ALA A 1 82 ? 5.946 -4.427 -10.206 1.00 82.44 82 ALA A O 1
ATOM 599 N N . ALA A 1 83 ? 4.017 -3.468 -9.563 1.00 83.19 83 ALA A N 1
ATOM 600 C CA . ALA A 1 83 ? 3.654 -3.000 -10.899 1.00 83.19 83 ALA A CA 1
ATOM 601 C C . ALA A 1 83 ? 4.648 -1.955 -11.435 1.00 83.19 83 ALA A C 1
ATOM 603 O O . ALA A 1 83 ? 5.063 -2.045 -12.590 1.00 83.19 83 ALA A O 1
ATOM 604 N N . THR A 1 84 ? 5.082 -1.015 -10.591 1.00 86.44 84 THR A N 1
ATOM 605 C CA . THR A 1 84 ? 6.106 -0.016 -10.939 1.00 86.44 84 THR A CA 1
ATOM 606 C C . THR A 1 84 ? 7.420 -0.675 -11.351 1.00 86.44 84 THR A C 1
ATOM 608 O O . THR A 1 84 ? 7.973 -0.343 -12.399 1.00 86.44 84 THR A O 1
ATOM 611 N N . VAL A 1 85 ? 7.893 -1.658 -10.577 1.00 85.75 85 VAL A N 1
ATOM 612 C CA . VAL A 1 85 ? 9.113 -2.411 -10.910 1.00 85.75 85 VAL A CA 1
ATOM 613 C C . VAL A 1 85 ? 8.965 -3.149 -12.242 1.00 85.75 85 VAL A C 1
ATOM 615 O O . VAL A 1 85 ? 9.882 -3.114 -13.061 1.00 85.75 85 VAL A O 1
ATOM 618 N N . ALA A 1 86 ? 7.815 -3.784 -12.486 1.00 86.00 86 ALA A N 1
ATOM 619 C CA . ALA A 1 86 ? 7.562 -4.509 -13.728 1.00 86.00 86 ALA A CA 1
ATOM 620 C C . ALA A 1 86 ? 7.572 -3.589 -14.961 1.00 86.00 86 ALA A C 1
ATOM 622 O O . ALA A 1 86 ? 8.145 -3.956 -15.987 1.00 86.00 86 ALA A O 1
ATOM 623 N N . ILE A 1 87 ? 6.984 -2.391 -14.857 1.00 83.50 87 ILE A N 1
ATOM 624 C CA . ILE A 1 87 ? 6.988 -1.404 -15.947 1.00 83.50 87 ILE A CA 1
ATOM 625 C C . ILE A 1 87 ? 8.418 -0.955 -16.257 1.00 83.50 87 ILE A C 1
ATOM 627 O O . ILE A 1 87 ? 8.832 -1.005 -17.411 1.00 83.50 87 ILE A O 1
ATOM 631 N N . ILE A 1 88 ? 9.199 -0.598 -15.233 1.00 84.88 88 ILE A N 1
ATOM 632 C CA . ILE A 1 88 ? 10.586 -0.145 -15.419 1.00 84.88 88 ILE A CA 1
ATOM 633 C C . ILE A 1 88 ? 11.445 -1.249 -16.042 1.00 84.88 88 ILE A C 1
ATOM 635 O O . ILE A 1 88 ? 12.230 -0.982 -16.949 1.00 84.88 88 ILE A O 1
ATOM 639 N N . ALA A 1 89 ? 11.289 -2.494 -15.588 1.00 85.12 89 ALA A N 1
ATOM 640 C CA . ALA A 1 89 ? 12.001 -3.627 -16.170 1.00 85.12 89 ALA A CA 1
ATOM 641 C C . ALA A 1 89 ? 11.648 -3.820 -17.656 1.00 85.12 89 ALA A C 1
ATOM 643 O O . ALA A 1 89 ? 12.550 -4.003 -18.475 1.00 85.12 89 ALA A O 1
ATOM 644 N N . GLY A 1 90 ? 10.363 -3.713 -18.011 1.00 84.75 90 GLY A N 1
ATOM 645 C CA . GLY A 1 90 ? 9.908 -3.776 -19.401 1.00 84.75 90 GLY A CA 1
ATOM 646 C C . GLY A 1 90 ? 10.461 -2.637 -20.261 1.00 84.75 90 GLY A C 1
ATOM 647 O O . GLY A 1 90 ? 10.906 -2.880 -21.382 1.00 84.75 90 GLY A O 1
ATOM 648 N N . ASP A 1 91 ? 10.506 -1.412 -19.734 1.00 84.06 91 ASP A N 1
ATOM 649 C CA . ASP A 1 91 ? 11.086 -0.257 -20.430 1.00 84.06 91 ASP A CA 1
ATOM 650 C C . ASP A 1 91 ? 12.585 -0.448 -20.706 1.00 84.06 91 ASP A C 1
ATOM 652 O O . ASP A 1 91 ? 13.059 -0.141 -21.804 1.00 84.06 91 ASP A O 1
ATOM 656 N N . VAL A 1 92 ? 13.330 -1.000 -19.743 1.00 85.06 92 VAL A N 1
ATOM 657 C CA . VAL A 1 92 ? 14.758 -1.318 -19.904 1.00 85.06 92 VAL A CA 1
ATOM 658 C C . VAL A 1 92 ? 14.968 -2.407 -20.960 1.00 85.06 92 VAL A C 1
ATOM 660 O O . VAL A 1 92 ? 15.849 -2.272 -21.812 1.00 85.06 92 VAL A O 1
ATOM 663 N N . GLU A 1 93 ? 14.153 -3.462 -20.947 1.00 88.44 93 GLU A N 1
ATOM 664 C CA . GLU A 1 93 ? 14.225 -4.534 -21.946 1.00 88.44 93 GLU A CA 1
ATOM 665 C C . GLU A 1 93 ? 13.904 -4.014 -23.355 1.00 88.44 93 GLU A C 1
ATOM 667 O O . GLU A 1 93 ? 14.641 -4.284 -24.308 1.00 88.44 93 GLU A O 1
ATOM 672 N N . MET A 1 94 ? 12.843 -3.214 -23.497 1.00 85.62 94 MET A N 1
ATOM 673 C CA . MET A 1 94 ? 12.483 -2.597 -24.774 1.00 85.62 94 MET A CA 1
ATOM 674 C C . MET A 1 94 ? 13.589 -1.675 -25.290 1.00 85.62 94 MET A C 1
ATOM 676 O O . MET A 1 94 ? 13.904 -1.730 -26.479 1.00 85.62 94 MET A O 1
ATOM 680 N N . ALA A 1 95 ? 14.208 -0.868 -24.423 1.00 84.81 95 ALA A N 1
ATOM 681 C CA . ALA A 1 95 ? 15.324 -0.008 -24.809 1.00 84.81 95 ALA A CA 1
ATOM 682 C C . ALA A 1 95 ? 16.514 -0.824 -25.345 1.00 84.81 95 ALA A C 1
ATOM 684 O O . ALA A 1 95 ? 17.042 -0.501 -26.410 1.00 84.81 95 ALA A O 1
ATOM 685 N N . GLY A 1 96 ? 16.884 -1.917 -24.668 1.00 85.81 96 GLY A N 1
ATOM 686 C CA . GLY A 1 96 ? 17.950 -2.814 -25.126 1.00 85.81 96 GLY A CA 1
ATOM 687 C C . GLY A 1 96 ? 17.626 -3.502 -26.457 1.00 85.81 96 GLY A C 1
ATOM 688 O O . GLY A 1 96 ? 18.482 -3.591 -27.336 1.00 85.81 96 GLY A O 1
ATOM 689 N N . ASN A 1 97 ? 16.376 -3.934 -26.645 1.00 90.38 97 ASN A N 1
ATOM 690 C CA . ASN A 1 97 ? 15.923 -4.543 -27.898 1.00 90.38 97 ASN A CA 1
ATOM 691 C C . ASN A 1 97 ? 15.927 -3.546 -29.065 1.00 90.38 97 ASN A C 1
ATOM 693 O O . 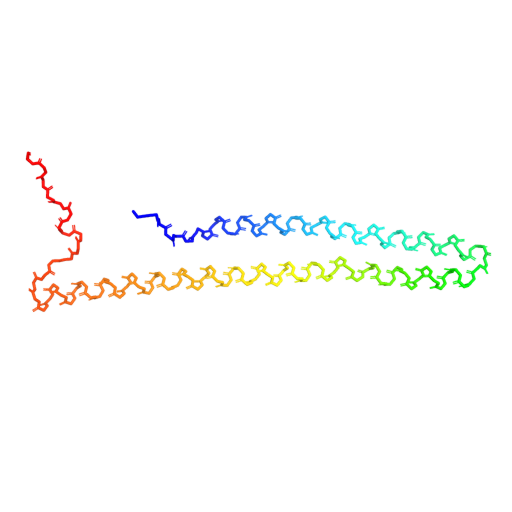ASN A 1 97 ? 16.303 -3.913 -30.179 1.00 90.38 97 ASN A O 1
ATOM 697 N N . VAL A 1 98 ? 15.542 -2.289 -28.819 1.00 88.00 98 VAL A N 1
ATOM 698 C CA . VAL A 1 98 ? 15.629 -1.215 -29.820 1.00 88.00 98 VAL A CA 1
ATOM 699 C C . VAL A 1 98 ? 17.085 -0.967 -30.205 1.00 88.00 98 VAL A C 1
ATOM 701 O O . VAL A 1 98 ? 17.393 -0.962 -31.392 1.00 88.00 98 VAL A O 1
ATOM 704 N N . GLU A 1 99 ? 17.989 -0.843 -29.232 1.00 88.00 99 GLU A N 1
ATOM 705 C CA . GLU A 1 99 ? 19.416 -0.635 -29.504 1.00 88.00 99 GLU A CA 1
ATOM 706 C C . GLU A 1 99 ? 20.026 -1.801 -30.302 1.00 88.00 99 GLU A C 1
ATOM 708 O O . GLU A 1 99 ? 20.773 -1.591 -31.259 1.00 88.00 99 GLU A O 1
ATOM 713 N N . ALA A 1 100 ? 19.676 -3.043 -29.958 1.00 90.31 100 ALA A N 1
ATOM 714 C CA . ALA A 1 100 ? 20.125 -4.224 -30.693 1.00 90.31 100 ALA A CA 1
ATOM 715 C C . ALA A 1 100 ? 19.597 -4.248 -32.138 1.00 90.31 100 ALA A C 1
ATOM 717 O O . ALA A 1 100 ? 20.343 -4.577 -33.063 1.00 90.31 100 ALA A O 1
ATOM 718 N N . ALA A 1 101 ? 18.329 -3.879 -32.341 1.00 88.62 101 ALA A N 1
ATOM 719 C CA . ALA A 1 101 ? 17.729 -3.793 -33.668 1.00 88.62 101 ALA A CA 1
ATOM 720 C C . ALA A 1 101 ? 18.370 -2.687 -34.522 1.00 88.62 101 ALA A C 1
ATOM 722 O O . ALA A 1 101 ? 18.615 -2.905 -35.709 1.00 88.62 101 ALA A O 1
ATOM 723 N N . GLU A 1 102 ? 18.679 -1.531 -33.928 1.00 89.12 102 GLU A N 1
ATOM 724 C CA . GLU A 1 102 ? 19.372 -0.434 -34.612 1.00 89.12 102 GLU A CA 1
ATOM 725 C C . GLU A 1 102 ? 20.783 -0.840 -35.046 1.00 89.12 102 GLU A C 1
ATOM 727 O O . GLU A 1 102 ? 21.127 -0.657 -36.213 1.00 89.12 102 GLU A O 1
ATOM 732 N N . ARG A 1 103 ? 21.565 -1.478 -34.163 1.00 89.19 103 ARG A N 1
ATOM 733 C CA . ARG A 1 103 ? 22.901 -1.996 -34.517 1.00 89.19 103 ARG A CA 1
ATOM 734 C C . ARG A 1 103 ? 22.837 -3.012 -35.655 1.00 89.19 103 ARG A C 1
ATOM 736 O O . ARG A 1 103 ? 23.620 -2.938 -36.594 1.00 89.19 103 ARG A O 1
ATOM 743 N N . TYR A 1 104 ? 21.876 -3.936 -35.607 1.00 90.25 104 TYR A N 1
ATOM 744 C CA . TYR A 1 104 ? 21.700 -4.911 -36.682 1.00 90.25 104 TYR A CA 1
ATOM 745 C C . TYR A 1 104 ? 21.340 -4.245 -38.018 1.00 90.25 104 TYR A C 1
ATOM 747 O O . TYR A 1 104 ? 21.853 -4.647 -39.061 1.00 90.25 104 TYR A O 1
ATOM 755 N N . ALA A 1 105 ? 20.466 -3.236 -38.008 1.00 89.94 105 ALA A N 1
ATOM 756 C CA . ALA A 1 105 ? 20.083 -2.513 -39.219 1.00 89.94 105 ALA A CA 1
ATOM 757 C C . ALA A 1 105 ? 21.260 -1.730 -39.828 1.00 89.94 105 ALA A C 1
ATOM 759 O O . ALA A 1 105 ? 21.394 -1.679 -41.056 1.00 89.94 105 ALA A O 1
ATOM 760 N N . GLU A 1 106 ? 22.127 -1.167 -38.986 1.00 91.81 106 GLU A N 1
ATOM 761 C CA . GLU A 1 106 ? 23.367 -0.518 -39.410 1.00 91.81 106 GLU A CA 1
ATOM 762 C C . GLU A 1 106 ? 24.333 -1.532 -40.038 1.00 91.81 106 GLU A C 1
ATOM 764 O O . GLU A 1 106 ? 24.763 -1.342 -41.177 1.00 91.81 106 GLU A O 1
ATOM 769 N N . ASP A 1 107 ? 24.586 -2.656 -39.366 1.00 92.44 107 ASP A N 1
ATOM 770 C CA . ASP A 1 107 ? 25.511 -3.693 -39.839 1.00 92.44 107 ASP A CA 1
ATOM 771 C C . ASP A 1 107 ? 25.029 -4.385 -41.127 1.00 92.44 107 ASP A C 1
ATOM 773 O O . ASP A 1 107 ? 25.813 -4.643 -42.044 1.00 92.44 107 ASP A O 1
ATOM 777 N N . ALA A 1 108 ? 23.737 -4.717 -41.208 1.00 93.38 108 ALA A N 1
ATOM 778 C CA . ALA A 1 108 ? 23.182 -5.503 -42.309 1.00 93.38 108 ALA A CA 1
ATOM 779 C C . ALA A 1 108 ? 22.853 -4.655 -43.542 1.00 93.38 108 ALA A C 1
ATOM 781 O O . ALA A 1 108 ? 22.985 -5.129 -44.676 1.00 93.38 108 ALA A O 1
ATOM 782 N N . TRP A 1 109 ? 22.381 -3.426 -43.330 1.00 92.62 109 TRP A N 1
ATOM 783 C CA . TRP A 1 109 ? 21.787 -2.603 -44.385 1.00 92.62 109 TRP A CA 1
ATOM 784 C C . TRP A 1 109 ? 22.355 -1.183 -44.458 1.00 92.62 109 TRP A C 1
ATOM 786 O O . TRP A 1 109 ? 21.934 -0.419 -45.326 1.00 92.62 109 TRP A O 1
ATOM 796 N N . GLY A 1 110 ? 23.305 -0.814 -43.592 1.00 90.31 110 GLY A N 1
ATOM 797 C CA . GLY A 1 110 ? 23.872 0.536 -43.545 1.00 90.31 110 GLY A CA 1
ATOM 798 C C . GLY A 1 110 ? 22.868 1.603 -43.100 1.00 90.31 110 GLY A C 1
ATOM 799 O O . GLY A 1 110 ? 23.056 2.783 -43.399 1.00 90.31 110 GLY A O 1
ATOM 800 N N . ILE A 1 111 ? 21.772 1.204 -42.445 1.00 89.62 111 ILE A N 1
ATOM 801 C CA . ILE A 1 111 ? 20.756 2.133 -41.942 1.00 89.62 111 ILE A CA 1
ATOM 802 C C . ILE A 1 111 ? 21.251 2.681 -40.607 1.00 89.62 111 ILE A C 1
ATOM 804 O O . ILE A 1 111 ? 21.377 1.938 -39.641 1.00 89.62 111 ILE A O 1
ATOM 808 N N . ALA A 1 112 ? 21.524 3.983 -40.558 1.00 85.00 112 ALA A N 1
ATOM 809 C CA . ALA A 1 112 ? 22.024 4.629 -39.354 1.00 85.00 112 ALA A CA 1
ATOM 810 C C . ALA A 1 112 ? 20.988 4.565 -38.207 1.00 85.00 112 ALA A C 1
ATOM 812 O O . ALA A 1 112 ? 19.780 4.550 -38.463 1.00 85.00 112 ALA A O 1
ATOM 813 N N . PRO A 1 113 ? 21.425 4.570 -36.936 1.00 81.38 113 PRO A N 1
ATOM 814 C CA . PRO A 1 113 ? 20.522 4.580 -35.788 1.00 81.38 113 PRO A CA 1
ATOM 815 C C . PRO A 1 113 ? 19.650 5.840 -35.775 1.00 81.38 113 PRO A C 1
ATOM 817 O O . PRO A 1 113 ? 20.035 6.894 -36.297 1.00 81.38 113 PRO A O 1
ATOM 820 N N . ARG A 1 114 ? 18.474 5.778 -35.137 1.00 79.50 114 ARG A N 1
ATOM 821 C CA . ARG A 1 114 ? 17.467 6.854 -35.192 1.00 79.50 114 ARG A CA 1
ATOM 822 C C . ARG A 1 114 ? 18.017 8.230 -34.793 1.00 79.50 114 ARG A C 1
ATOM 824 O O . ARG A 1 114 ? 17.613 9.237 -35.374 1.00 79.50 114 ARG A O 1
ATOM 831 N N . GLY A 1 115 ? 18.955 8.278 -33.843 1.00 77.25 115 GLY A N 1
ATOM 832 C CA . GLY A 1 115 ? 19.608 9.513 -33.388 1.00 77.25 115 GLY A CA 1
ATOM 833 C C . GLY A 1 115 ? 20.444 10.233 -34.458 1.00 77.25 115 GLY A C 1
ATOM 834 O O . GLY A 1 115 ? 20.626 11.450 -34.375 1.00 77.25 115 GLY A O 1
ATOM 835 N N . ALA A 1 116 ? 20.898 9.528 -35.498 1.00 76.62 116 ALA A N 1
ATOM 836 C CA . ALA A 1 116 ? 21.672 10.114 -36.593 1.00 76.62 116 ALA A CA 1
ATOM 837 C C . ALA A 1 116 ? 20.824 11.029 -37.497 1.00 76.62 116 ALA A C 1
ATOM 839 O O . ALA A 1 116 ? 21.340 11.982 -38.077 1.00 76.62 116 ALA A O 1
ATOM 840 N N . TYR A 1 117 ? 19.512 10.786 -37.580 1.00 74.06 117 TYR A N 1
ATOM 841 C CA . TYR A 1 117 ? 18.599 11.553 -38.434 1.00 74.06 117 TYR A CA 1
ATOM 842 C C . TYR A 1 117 ? 18.028 12.813 -37.762 1.00 74.06 117 TYR A C 1
ATOM 844 O O . TYR A 1 117 ? 17.430 13.648 -38.436 1.00 74.06 117 TYR A O 1
ATOM 852 N N . SER A 1 118 ? 18.212 12.983 -36.447 1.00 67.88 118 SER A N 1
ATOM 853 C CA . SER A 1 118 ? 17.752 14.165 -35.694 1.00 67.88 118 SER A CA 1
ATOM 854 C C . SER A 1 118 ? 18.690 15.381 -35.763 1.00 67.88 118 SER A C 1
ATOM 856 O O . SER A 1 118 ? 18.328 16.448 -35.275 1.00 67.88 118 SER A O 1
ATOM 858 N N . LEU A 1 119 ? 19.866 15.257 -36.388 1.00 56.25 119 LEU A N 1
ATOM 859 C CA . LEU A 1 119 ? 20.843 16.340 -36.576 1.00 56.25 119 LEU A CA 1
ATOM 860 C C . LEU A 1 119 ? 20.785 16.916 -38.004 1.00 56.25 119 LEU A C 1
ATOM 862 O O . LEU A 1 119 ? 21.797 16.958 -38.700 1.00 56.25 119 LEU A O 1
ATOM 866 N N . VAL A 1 120 ? 19.613 17.351 -38.476 1.00 54.00 120 VAL A N 1
ATOM 867 C CA . VAL A 1 120 ? 19.539 18.148 -39.716 1.00 54.00 120 VAL A CA 1
ATOM 868 C C . VAL A 1 120 ? 19.759 19.621 -39.349 1.00 54.00 120 VAL A C 1
ATOM 870 O O . VAL A 1 120 ? 18.951 20.165 -38.594 1.00 54.00 120 VAL A O 1
ATOM 873 N N . PRO A 1 121 ? 20.814 20.296 -39.847 1.00 51.78 121 PRO A N 1
ATOM 874 C CA . PRO A 1 121 ? 20.983 21.730 -39.647 1.00 51.78 121 PRO A CA 1
ATOM 875 C C . PRO A 1 121 ? 19.816 22.469 -40.306 1.00 51.78 121 PRO A C 1
ATOM 877 O O . PRO A 1 121 ? 19.568 22.307 -41.502 1.00 51.78 121 PRO A O 1
ATOM 880 N N . THR A 1 122 ? 19.098 23.284 -39.537 1.00 54.34 122 THR A N 1
ATOM 881 C CA . THR A 1 122 ? 18.229 24.318 -40.100 1.00 54.34 122 THR A CA 1
ATOM 882 C C . THR A 1 122 ? 19.133 25.364 -40.748 1.00 54.34 122 THR A C 1
ATOM 884 O O . THR A 1 122 ? 19.804 26.111 -40.034 1.00 54.34 122 THR A O 1
ATOM 887 N N . TRP A 1 123 ? 19.207 25.348 -42.079 1.00 49.12 123 TRP A N 1
ATOM 888 C CA . TRP A 1 123 ? 19.776 26.437 -42.875 1.00 49.12 123 TRP A CA 1
ATOM 889 C C . TRP A 1 123 ? 18.858 27.658 -42.844 1.00 49.12 123 TRP A C 1
ATOM 891 O O . TRP A 1 123 ? 17.621 27.454 -42.864 1.00 49.12 123 TRP A O 1
#

pLDDT: mean 80.62, std 10.01, range [36.81, 93.38]

Foldseek 3Di:
DPDPDDDLVVLVVVLVVVVVVLVVLVVVLVVLVVVLVVVLVVCVVVVPVVVSVVSNVVSVVVSVVSVVVSVVSVVVSVVSNVVNVVVVVVVVVVVVVLVVVQVCCCVPPVRHRPVVVVPDDDD

Secondary structure (DSSP, 8-state):
-------HHHHHHHHHHHHHHHHHHHHHHHHHHHHHHHHHHHHHHTT-HHHHHHHHHHHHHHHHHHHHHHHHHHHHHHHHHHHHHHHHHHHHHHHHHHHHHHHHHHHHH----GGGGG-----

Sequence (123 aa):
MSEWRVDPDGVAGVLAGIDDLGLDFEKVHSEIDDAASAGESVLSIDGRTALSHAWSSFMSDRRLVPGKVMYAISAAAQGVGAATVAIIAGDVEMAGNVEAAERYAEDAWGIAPRGAYSLVPTW